Protein AF-A0A4Q5T4T1-F1 (afdb_monomer_lite)

pLDDT: mean 86.3, std 12.56, range [41.38, 97.94]

Radius of gyration: 44.28 Å; chains: 1; bounding box: 88×21×120 Å

Foldseek 3Di:
DDDPPDDPVVVVVVVVVVVVVVVVVVVVVVVVVVVVVVVVVVVVVVVVVVVVVVVVVVVVVVVVVVVVLVVVLVVCLCVPLVVLLVQLVVLQVVLVPPDDPVSNVVSPVSSVVSVVVSVVVNVVSD

Secondary structure (DSSP, 8-state):
-------HHHHHHHHHHHHHHHHHHHHHHHHHHHHHHHHHHHHHHHHHHHHHHHHHHHHHHHHHHHHHHHHHHHHHHHHHHHHHHHHHHHHHHHTTS---HHHHHHHHHHHHHHHHHHHHHHHHH-

Structure (mmCIF, N/CA/C/O backbone):
data_AF-A0A4Q5T4T1-F1
#
_entry.id   AF-A0A4Q5T4T1-F1
#
loop_
_atom_site.group_PDB
_atom_site.id
_atom_site.type_symbol
_atom_site.label_atom_id
_atom_site.label_alt_id
_atom_site.label_comp_id
_atom_site.label_asym_id
_atom_site.label_entity_id
_atom_site.label_seq_id
_atom_site.pdbx_PDB_ins_code
_atom_site.Cartn_x
_atom_site.Cartn_y
_atom_site.Cartn_z
_atom_site.occupancy
_atom_site.B_iso_or_equiv
_atom_site.auth_seq_id
_atom_site.auth_comp_id
_atom_site.auth_asym_id
_atom_site.auth_atom_id
_atom_site.pdbx_PDB_model_num
ATOM 1 N N . MET A 1 1 ? 54.629 -6.449 -63.682 1.00 41.38 1 MET A N 1
ATOM 2 C CA . MET A 1 1 ? 54.259 -5.671 -62.482 1.00 41.38 1 MET A CA 1
ATOM 3 C C . MET A 1 1 ? 53.333 -4.540 -62.933 1.00 41.38 1 MET A C 1
ATOM 5 O O . MET A 1 1 ? 53.795 -3.444 -63.202 1.00 41.38 1 MET A O 1
ATOM 9 N N . PHE A 1 2 ? 52.048 -4.844 -63.155 1.00 42.91 2 PHE A N 1
ATOM 10 C CA . PHE A 1 2 ? 51.037 -3.851 -63.542 1.00 42.91 2 PHE A CA 1
ATOM 11 C C . PHE A 1 2 ? 50.456 -3.274 -62.253 1.00 42.91 2 PHE A C 1
ATOM 13 O O . PHE A 1 2 ? 49.634 -3.907 -61.593 1.00 42.91 2 PHE A O 1
ATOM 20 N N . LEU A 1 3 ? 50.965 -2.115 -61.846 1.00 47.28 3 LEU A N 1
ATOM 21 C CA . LEU A 1 3 ? 50.384 -1.352 -60.751 1.00 47.28 3 LEU A CA 1
ATOM 22 C C . LEU A 1 3 ? 49.005 -0.877 -61.218 1.00 47.28 3 LEU A C 1
ATOM 24 O O . LEU A 1 3 ? 48.908 -0.165 -62.216 1.00 47.28 3 LEU A O 1
ATOM 28 N N . LEU A 1 4 ? 47.945 -1.314 -60.533 1.00 53.50 4 LEU A N 1
ATOM 29 C CA . LEU A 1 4 ? 46.601 -0.774 -60.715 1.00 53.50 4 LEU A CA 1
ATOM 30 C C . LEU A 1 4 ? 46.656 0.727 -60.417 1.00 53.50 4 LEU A C 1
ATOM 32 O O . LEU A 1 4 ? 46.651 1.148 -59.262 1.00 53.50 4 LEU A O 1
ATOM 36 N N . GLN A 1 5 ? 46.731 1.531 -61.471 1.00 55.78 5 GLN A N 1
ATOM 37 C CA . GLN A 1 5 ? 46.588 2.973 -61.393 1.00 55.78 5 GLN A CA 1
ATOM 38 C C . GLN A 1 5 ? 45.102 3.259 -61.160 1.00 55.78 5 GLN A C 1
ATOM 40 O O . GLN A 1 5 ? 44.305 3.326 -62.094 1.00 55.78 5 GLN A O 1
ATOM 45 N N . THR A 1 6 ? 44.700 3.326 -59.891 1.00 61.09 6 THR A N 1
ATOM 46 C CA . THR A 1 6 ? 43.329 3.664 -59.512 1.00 61.09 6 THR A CA 1
ATOM 47 C C . THR A 1 6 ? 43.075 5.133 -59.834 1.00 61.09 6 THR A C 1
ATOM 49 O O . THR A 1 6 ? 43.859 6.016 -59.484 1.00 61.09 6 THR A O 1
ATOM 52 N N . SER A 1 7 ? 41.988 5.416 -60.551 1.00 63.34 7 SER A N 1
ATOM 53 C CA . SER A 1 7 ? 41.602 6.796 -60.833 1.00 63.34 7 SER A CA 1
ATOM 54 C C . SER A 1 7 ? 41.218 7.496 -59.518 1.00 63.34 7 SER A C 1
ATOM 56 O O . SER A 1 7 ? 40.479 6.924 -58.714 1.00 63.34 7 SER A O 1
ATOM 58 N N . PRO A 1 8 ? 41.668 8.735 -59.263 1.00 67.44 8 PRO A N 1
ATOM 59 C CA . PRO A 1 8 ? 41.417 9.423 -57.991 1.00 67.44 8 PRO A CA 1
ATOM 60 C C . PRO A 1 8 ? 39.917 9.568 -57.659 1.00 67.44 8 PRO A C 1
ATOM 62 O O . PRO A 1 8 ? 39.532 9.524 -56.493 1.00 67.44 8 PRO A O 1
ATOM 65 N N . SER A 1 9 ? 39.046 9.631 -58.672 1.00 72.75 9 SER A N 1
ATOM 66 C CA . SER A 1 9 ? 37.585 9.683 -58.520 1.00 72.75 9 SER A CA 1
ATOM 67 C C . SER A 1 9 ? 36.956 8.407 -57.935 1.00 72.75 9 SER A C 1
ATOM 69 O O . SER A 1 9 ? 35.965 8.496 -57.205 1.00 72.75 9 SER A O 1
ATOM 71 N N . SER A 1 10 ? 37.518 7.218 -58.194 1.00 77.94 10 SER A N 1
ATOM 72 C CA . SER A 1 10 ? 36.990 5.962 -57.631 1.00 77.94 10 SER A CA 1
ATOM 73 C C . SER A 1 10 ? 37.282 5.830 -56.134 1.00 77.94 10 SER A C 1
ATOM 75 O O . SER A 1 10 ? 36.492 5.255 -55.391 1.00 77.94 10 SER A O 1
ATOM 77 N N . VAL A 1 11 ? 38.394 6.406 -55.666 1.00 82.44 11 VAL A N 1
ATOM 78 C CA . VAL A 1 11 ? 38.742 6.399 -54.237 1.00 82.44 11 VAL A CA 1
ATOM 79 C C . VAL A 1 11 ? 37.826 7.350 -53.460 1.00 82.44 11 VAL A C 1
ATOM 81 O O . VAL A 1 11 ? 37.288 6.973 -52.421 1.00 82.44 11 VAL A O 1
ATOM 84 N N . SER A 1 12 ? 37.571 8.553 -53.984 1.00 85.62 12 SER A N 1
ATOM 85 C CA . SER A 1 12 ? 36.665 9.521 -53.347 1.00 85.62 12 SER A CA 1
ATOM 86 C C . SER A 1 12 ? 35.222 9.015 -53.246 1.00 85.62 12 SER A C 1
ATOM 88 O O . SER A 1 12 ? 34.570 9.215 -52.224 1.00 85.62 12 SER A O 1
ATOM 90 N N . THR A 1 13 ? 34.720 8.326 -54.274 1.00 88.00 13 THR A N 1
ATOM 91 C CA . THR A 1 13 ? 33.363 7.749 -54.263 1.00 88.00 13 THR A CA 1
ATOM 92 C C . THR A 1 13 ? 33.225 6.599 -53.263 1.00 88.00 13 THR A C 1
ATOM 94 O O . THR A 1 13 ? 32.230 6.547 -52.539 1.00 88.00 13 THR A O 1
ATOM 97 N N . ALA A 1 14 ? 34.234 5.729 -53.147 1.00 89.31 14 ALA A N 1
ATOM 98 C CA . ALA A 1 14 ? 34.253 4.663 -52.144 1.00 89.31 14 ALA A CA 1
ATOM 99 C C . ALA A 1 14 ? 34.256 5.208 -50.703 1.00 89.31 14 ALA A C 1
ATOM 101 O O . ALA A 1 14 ? 33.519 4.704 -49.855 1.00 89.31 14 ALA A O 1
ATOM 102 N N . LEU A 1 15 ? 35.031 6.267 -50.431 1.00 91.00 15 LEU A N 1
ATOM 103 C CA . LEU A 1 15 ? 35.052 6.923 -49.117 1.00 91.00 15 LEU A CA 1
ATOM 104 C C . LEU A 1 15 ? 33.693 7.543 -48.764 1.00 91.00 15 LEU A C 1
ATOM 106 O O . LEU A 1 15 ? 33.200 7.328 -47.659 1.00 91.00 15 LEU A O 1
ATOM 110 N N . LEU A 1 16 ? 33.052 8.242 -49.707 1.00 91.69 16 LEU A N 1
ATOM 111 C CA . LEU A 1 16 ? 31.725 8.835 -49.496 1.00 91.69 16 LEU A CA 1
ATOM 112 C C . LEU A 1 16 ? 30.656 7.778 -49.187 1.00 91.69 16 LEU A C 1
ATOM 114 O O . LEU A 1 16 ? 29.877 7.950 -48.250 1.00 91.69 16 LEU A O 1
ATOM 118 N N . LEU A 1 17 ? 30.637 6.669 -49.934 1.00 92.94 17 LEU A N 1
ATOM 119 C CA . LEU A 1 17 ? 29.706 5.562 -49.692 1.00 92.94 17 LEU A CA 1
ATOM 120 C C . LEU A 1 17 ? 29.957 4.889 -48.336 1.00 92.94 17 LEU A C 1
ATOM 122 O O . LEU A 1 17 ? 29.001 4.583 -47.624 1.00 92.94 17 LEU A O 1
ATOM 126 N N . GLY A 1 18 ? 31.224 4.708 -47.951 1.00 94.75 18 GLY A N 1
ATOM 127 C CA . GLY A 1 18 ? 31.596 4.160 -46.647 1.00 94.75 18 GLY A CA 1
ATOM 128 C C . GLY A 1 18 ? 31.143 5.045 -45.483 1.00 94.75 18 GLY A C 1
ATOM 129 O O . GLY A 1 18 ? 30.524 4.553 -44.538 1.00 94.75 18 GLY A O 1
ATOM 130 N N . THR A 1 19 ? 31.378 6.359 -45.567 1.00 93.88 19 THR A N 1
ATOM 131 C CA . THR A 1 19 ? 30.919 7.318 -44.550 1.00 93.88 19 THR A CA 1
ATOM 132 C C . THR A 1 19 ? 29.395 7.368 -44.472 1.00 93.88 19 THR A C 1
ATOM 134 O O . THR A 1 19 ? 28.842 7.346 -43.373 1.00 93.88 19 THR A O 1
ATOM 137 N 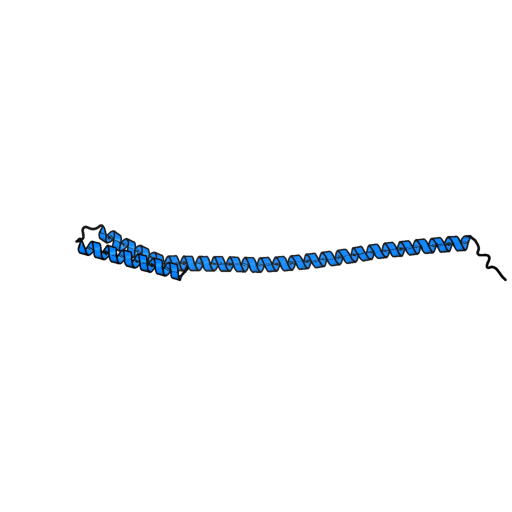N . LEU A 1 20 ? 28.697 7.370 -45.612 1.00 95.94 20 LEU A N 1
ATOM 138 C CA . LEU A 1 20 ? 27.234 7.363 -45.637 1.00 95.94 20 LEU A CA 1
ATOM 139 C C . LEU A 1 20 ? 26.665 6.073 -45.027 1.00 95.94 20 LEU A C 1
ATOM 141 O O . LEU A 1 20 ? 25.741 6.133 -44.219 1.00 95.94 20 LEU A O 1
ATOM 145 N N . GLY A 1 21 ? 27.257 4.918 -45.345 1.00 96.88 21 GLY A N 1
ATOM 146 C CA . GLY A 1 21 ? 26.892 3.638 -44.740 1.00 96.88 21 GLY A CA 1
ATOM 147 C C . GLY A 1 21 ? 27.096 3.630 -43.224 1.00 96.88 21 GLY A C 1
ATOM 148 O O . GLY A 1 21 ? 26.208 3.211 -42.484 1.00 96.88 21 GLY A O 1
ATOM 149 N N . MET A 1 22 ? 28.222 4.166 -42.744 1.00 96.12 22 MET A N 1
ATOM 150 C CA . MET A 1 22 ? 28.494 4.286 -41.309 1.00 96.12 22 MET A CA 1
ATOM 151 C C . MET A 1 22 ? 27.465 5.184 -40.606 1.00 96.12 22 MET A C 1
ATOM 153 O O . MET A 1 22 ? 26.965 4.815 -39.544 1.00 96.12 22 MET A O 1
ATOM 157 N N . LEU A 1 23 ? 27.086 6.315 -41.210 1.00 96.75 23 LEU A N 1
ATOM 158 C CA . LEU A 1 23 ? 26.051 7.202 -40.665 1.00 96.75 23 LEU A CA 1
ATOM 159 C C . LEU A 1 23 ? 24.684 6.515 -40.578 1.00 96.75 23 LEU A C 1
ATOM 161 O O . LEU A 1 23 ? 24.003 6.642 -39.562 1.00 96.75 23 LEU A O 1
ATOM 165 N N . VAL A 1 24 ? 24.298 5.752 -41.605 1.00 97.44 24 VAL A N 1
ATOM 166 C CA . VAL A 1 24 ? 23.042 4.987 -41.601 1.00 97.44 24 VAL A CA 1
ATOM 167 C C . VAL A 1 24 ? 23.044 3.930 -40.497 1.00 97.44 24 VAL A C 1
ATOM 169 O O . VAL A 1 24 ? 22.048 3.794 -39.789 1.00 97.44 24 VAL A O 1
ATOM 172 N N . LEU A 1 25 ? 24.158 3.219 -40.296 1.00 97.25 25 LEU A N 1
ATOM 173 C CA . LEU A 1 25 ? 24.269 2.236 -39.215 1.00 97.25 25 LEU A CA 1
ATOM 174 C C . LEU A 1 25 ? 24.162 2.887 -37.834 1.00 97.25 25 LEU A C 1
ATOM 176 O O . LEU A 1 25 ? 23.433 2.382 -36.981 1.00 97.25 25 LEU A O 1
ATOM 180 N N . VAL A 1 26 ? 24.830 4.024 -37.621 1.00 97.69 26 VAL A N 1
ATOM 181 C CA . VAL A 1 26 ? 24.742 4.772 -36.357 1.00 97.69 26 VAL A CA 1
ATOM 182 C C . VAL A 1 26 ? 23.313 5.262 -36.116 1.00 97.69 26 VAL A C 1
ATOM 184 O O . VAL A 1 26 ?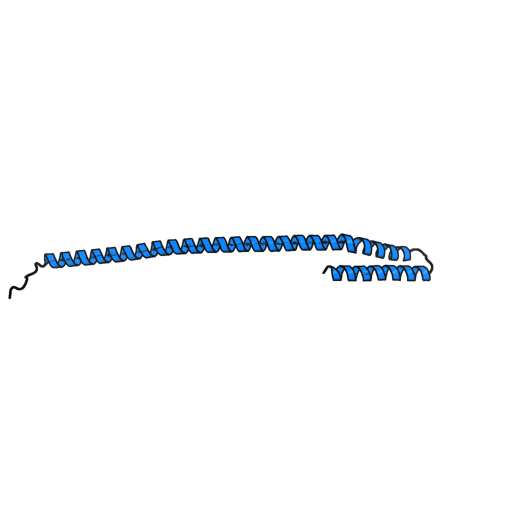 22.774 5.063 -35.028 1.00 97.69 26 VAL A O 1
ATOM 187 N N . ALA A 1 27 ? 22.662 5.837 -37.129 1.00 97.38 27 ALA A N 1
ATOM 188 C CA . ALA A 1 27 ? 21.273 6.276 -37.027 1.00 97.38 27 ALA A CA 1
ATOM 189 C C . ALA A 1 27 ? 20.319 5.104 -36.732 1.00 97.38 27 ALA A C 1
ATOM 191 O O . ALA A 1 27 ? 19.441 5.221 -35.876 1.00 97.38 27 ALA A O 1
ATOM 192 N N . GLY A 1 28 ? 20.524 3.958 -37.388 1.00 97.81 28 GLY A N 1
ATOM 193 C CA . GLY A 1 28 ? 19.761 2.735 -37.148 1.00 97.81 28 GLY A CA 1
ATOM 194 C C . GLY A 1 28 ? 19.933 2.204 -35.725 1.00 97.81 28 GLY A C 1
ATOM 195 O O . GLY A 1 28 ? 18.945 1.857 -35.078 1.00 97.81 28 GLY A O 1
ATOM 196 N N . LEU A 1 29 ? 21.163 2.208 -35.204 1.00 97.62 29 LEU A N 1
ATOM 197 C CA . LEU A 1 29 ? 21.456 1.805 -33.829 1.00 97.62 29 LEU A CA 1
ATOM 198 C C . LEU A 1 29 ? 20.763 2.728 -32.817 1.00 97.62 29 LEU A C 1
ATOM 200 O O . LEU A 1 29 ? 20.110 2.247 -31.893 1.00 97.62 29 LEU A O 1
ATOM 204 N N . ILE A 1 30 ? 20.852 4.048 -33.011 1.00 97.81 30 ILE A N 1
ATOM 205 C CA . ILE A 1 30 ? 20.188 5.034 -32.145 1.00 97.81 30 ILE A CA 1
ATOM 206 C C . ILE A 1 30 ? 18.672 4.812 -32.154 1.00 97.81 30 ILE A C 1
ATOM 208 O O . ILE A 1 30 ? 18.053 4.738 -31.091 1.00 97.81 30 ILE A O 1
ATOM 212 N N . LEU A 1 31 ? 18.071 4.651 -33.337 1.00 97.88 31 LEU A N 1
ATOM 213 C CA . LEU A 1 31 ? 16.638 4.399 -33.468 1.00 97.88 31 LEU A CA 1
ATOM 214 C C . LEU A 1 31 ? 16.227 3.107 -32.753 1.00 97.88 31 LEU A C 1
ATOM 216 O O . LEU A 1 31 ? 15.251 3.102 -32.001 1.00 97.88 31 LEU A O 1
ATOM 220 N N . PHE A 1 32 ? 16.987 2.027 -32.943 1.00 97.94 32 PHE A N 1
ATOM 221 C CA . PHE A 1 32 ? 16.744 0.750 -32.280 1.00 97.94 32 PHE A CA 1
ATOM 222 C C . PHE A 1 32 ? 16.778 0.888 -30.753 1.00 97.94 32 PHE A C 1
ATOM 224 O O . PHE A 1 32 ? 15.854 0.433 -30.074 1.00 97.94 32 PHE A O 1
ATOM 231 N N . ILE A 1 33 ? 17.792 1.573 -30.212 1.00 97.62 33 ILE A N 1
ATOM 232 C CA . ILE A 1 33 ? 17.917 1.818 -28.771 1.00 97.62 33 ILE A CA 1
ATOM 233 C C . ILE A 1 33 ? 16.709 2.605 -28.251 1.00 97.62 33 ILE A C 1
ATOM 235 O O . ILE A 1 33 ? 16.127 2.219 -27.237 1.00 97.62 33 ILE A O 1
ATOM 239 N N . ILE A 1 34 ? 16.289 3.667 -28.945 1.00 97.50 34 ILE A N 1
ATOM 240 C CA . ILE A 1 34 ? 15.132 4.478 -28.538 1.00 97.50 34 ILE A CA 1
ATOM 241 C C . ILE A 1 34 ? 13.857 3.628 -28.511 1.00 97.50 34 ILE A C 1
ATOM 243 O O . ILE A 1 34 ? 13.108 3.665 -27.533 1.00 97.50 34 ILE A O 1
ATOM 247 N N . LEU A 1 35 ? 13.598 2.841 -29.557 1.00 97.25 35 LEU A N 1
ATOM 248 C CA . LEU A 1 35 ? 12.418 1.975 -29.619 1.00 97.25 35 LEU A CA 1
ATOM 249 C C . LEU A 1 35 ? 12.424 0.932 -28.496 1.00 97.25 35 LEU A C 1
ATOM 251 O O . LEU A 1 35 ? 11.401 0.732 -27.834 1.00 97.25 35 LEU A O 1
ATOM 255 N N . HIS A 1 36 ? 13.579 0.313 -28.244 1.00 97.69 36 HIS A N 1
ATOM 256 C CA . HIS A 1 36 ? 13.744 -0.658 -27.170 1.00 97.69 36 HIS A CA 1
ATOM 257 C C . HIS A 1 36 ? 13.503 -0.026 -25.794 1.00 97.69 36 HIS A C 1
ATOM 259 O O . HIS A 1 36 ? 12.693 -0.534 -25.020 1.00 97.69 36 HIS A O 1
ATOM 265 N N . GLN A 1 37 ? 14.128 1.121 -25.506 1.00 97.00 37 GLN A N 1
ATOM 266 C CA . GLN A 1 37 ? 13.930 1.832 -24.241 1.00 97.00 37 GLN A CA 1
ATOM 267 C C . GLN A 1 37 ? 12.462 2.202 -24.022 1.00 97.00 37 GLN A C 1
ATOM 269 O O . GLN A 1 37 ? 11.917 1.942 -22.951 1.00 97.00 37 GLN A O 1
ATOM 274 N N . ARG A 1 38 ? 11.776 2.732 -25.044 1.00 97.19 38 ARG A N 1
ATOM 275 C CA . ARG A 1 38 ? 10.345 3.064 -24.935 1.00 97.19 38 ARG A CA 1
ATOM 276 C C . ARG A 1 38 ? 9.492 1.837 -24.625 1.00 97.19 38 ARG A C 1
ATOM 278 O O . ARG A 1 38 ? 8.546 1.946 -23.846 1.00 97.19 38 ARG A O 1
ATOM 285 N N . LYS A 1 39 ? 9.811 0.680 -25.214 1.00 97.00 39 LYS A N 1
ATOM 286 C CA . LYS A 1 39 ? 9.107 -0.578 -24.936 1.00 97.00 39 LYS A CA 1
ATOM 287 C C . LYS A 1 39 ? 9.325 -1.032 -23.492 1.00 97.00 39 LYS A C 1
ATOM 289 O O . LYS A 1 39 ? 8.353 -1.367 -22.820 1.00 97.00 39 LYS A O 1
ATOM 294 N N . VAL A 1 40 ? 10.568 -0.995 -23.011 1.00 97.38 40 VAL A N 1
ATOM 295 C CA . VAL A 1 40 ? 10.918 -1.390 -21.637 1.00 97.38 40 VAL A CA 1
ATOM 296 C C . VAL A 1 40 ? 10.246 -0.481 -20.610 1.00 97.38 40 VAL A C 1
ATOM 298 O O . VAL A 1 40 ? 9.621 -0.988 -19.686 1.00 97.38 40 VAL A O 1
ATOM 301 N N . ILE A 1 41 ? 10.295 0.841 -20.804 1.00 97.56 41 ILE A N 1
ATOM 302 C CA . ILE A 1 41 ? 9.674 1.804 -19.882 1.00 97.56 41 ILE A CA 1
ATOM 303 C C . ILE A 1 41 ? 8.168 1.550 -19.778 1.00 97.56 41 ILE A C 1
ATOM 305 O O . ILE A 1 41 ? 7.645 1.428 -18.678 1.00 97.56 41 ILE A O 1
ATOM 309 N N . ARG A 1 42 ? 7.465 1.390 -20.909 1.00 97.06 42 ARG A N 1
ATOM 310 C CA . ARG A 1 42 ? 6.019 1.095 -20.900 1.00 97.06 42 ARG A CA 1
ATOM 311 C C . ARG A 1 42 ? 5.693 -0.196 -20.156 1.00 97.06 42 ARG A C 1
ATOM 313 O O . ARG A 1 42 ? 4.717 -0.240 -19.410 1.00 97.06 42 ARG A O 1
ATOM 320 N N . TYR A 1 43 ? 6.500 -1.232 -20.362 1.00 97.06 43 TYR A N 1
ATOM 321 C CA . TYR A 1 43 ? 6.328 -2.507 -19.677 1.00 97.06 43 TYR A CA 1
ATOM 322 C C . TYR A 1 43 ? 6.515 -2.359 -18.161 1.00 97.06 43 TYR A C 1
ATOM 324 O O . TYR A 1 43 ? 5.656 -2.787 -17.396 1.00 97.06 43 TYR A O 1
ATOM 332 N N . GLN A 1 44 ? 7.576 -1.671 -17.728 1.00 97.00 44 GLN A N 1
ATOM 333 C CA . GLN A 1 44 ? 7.838 -1.408 -16.311 1.00 97.00 44 GLN A CA 1
ATOM 334 C C . GLN A 1 44 ? 6.735 -0.568 -15.661 1.00 97.00 44 GLN A C 1
ATOM 336 O O . GLN A 1 44 ? 6.275 -0.915 -14.579 1.00 97.00 44 GLN A O 1
ATOM 341 N N . THR A 1 45 ? 6.259 0.489 -16.326 1.00 97.44 45 THR A N 1
ATOM 342 C CA . THR A 1 45 ? 5.153 1.311 -15.812 1.00 97.44 45 THR A CA 1
ATOM 343 C C . THR A 1 45 ? 3.872 0.495 -15.655 1.00 97.44 45 THR A C 1
ATOM 345 O O . THR A 1 45 ? 3.180 0.635 -14.652 1.00 97.44 45 THR A O 1
ATOM 348 N N . THR A 1 46 ? 3.573 -0.387 -16.615 1.00 97.12 46 THR A N 1
ATOM 349 C CA . THR A 1 46 ? 2.382 -1.249 -16.550 1.00 97.12 46 THR A CA 1
ATOM 350 C C . THR A 1 46 ? 2.479 -2.217 -15.371 1.00 97.12 46 THR A C 1
ATOM 352 O O . THR A 1 46 ? 1.544 -2.306 -14.578 1.00 97.12 46 THR A O 1
ATOM 355 N N . LEU A 1 47 ? 3.629 -2.877 -15.193 1.00 97.38 47 LEU A N 1
ATOM 356 C CA . LEU A 1 47 ? 3.857 -3.761 -14.048 1.00 97.38 47 LEU A CA 1
ATOM 357 C C . LEU A 1 47 ? 3.721 -3.022 -12.715 1.00 97.38 47 LEU A C 1
ATOM 359 O O . LEU A 1 47 ? 2.973 -3.468 -11.851 1.00 97.38 47 LEU A O 1
ATOM 363 N N . GLN A 1 48 ? 4.361 -1.859 -12.577 1.00 97.56 48 GLN A N 1
ATOM 364 C CA . GLN A 1 48 ? 4.255 -1.050 -11.362 1.00 97.56 48 GLN A CA 1
ATOM 365 C C . GLN A 1 48 ? 2.809 -0.641 -11.067 1.00 97.56 48 GLN A C 1
ATOM 367 O O . GLN A 1 48 ? 2.388 -0.690 -9.915 1.00 97.56 48 GLN A O 1
ATOM 372 N N . SER A 1 49 ? 2.026 -0.268 -12.087 1.00 97.50 49 SER A N 1
ATOM 373 C CA . SER A 1 49 ? 0.614 0.070 -11.876 1.00 97.50 49 SER A CA 1
ATOM 374 C C . SER A 1 49 ? -0.213 -1.125 -11.401 1.00 97.50 49 SER A C 1
ATOM 376 O O . SER A 1 49 ? -1.038 -0.963 -10.505 1.00 97.50 49 SER A O 1
ATOM 378 N N . MET A 1 50 ? 0.049 -2.324 -11.933 1.00 97.25 50 MET A N 1
ATOM 379 C CA . MET A 1 50 ? -0.639 -3.548 -11.517 1.00 97.25 50 MET A CA 1
ATOM 380 C C . MET A 1 50 ? -0.287 -3.929 -10.074 1.00 97.25 50 MET A C 1
ATOM 382 O O . MET A 1 50 ? -1.175 -4.253 -9.288 1.00 97.25 50 MET A O 1
ATOM 386 N N . GLU A 1 51 ? 0.990 -3.837 -9.696 1.00 97.62 51 GLU A N 1
ATOM 387 C CA . GLU A 1 51 ? 1.437 -4.086 -8.320 1.00 97.62 51 GLU A CA 1
ATOM 388 C C . GLU A 1 51 ? 0.815 -3.088 -7.335 1.00 97.62 51 GLU A C 1
ATOM 390 O O . GLU A 1 51 ? 0.329 -3.478 -6.273 1.00 97.62 51 GLU A O 1
ATOM 395 N N . GLN A 1 52 ? 0.775 -1.802 -7.695 1.00 97.81 52 GLN A N 1
ATOM 396 C CA . GLN A 1 52 ? 0.145 -0.767 -6.873 1.00 97.81 52 GLN A CA 1
ATOM 397 C C . GLN A 1 52 ? -1.358 -0.994 -6.709 1.00 97.81 52 GLN A C 1
ATOM 399 O O . GLN A 1 52 ? -1.897 -0.788 -5.621 1.00 97.81 52 GLN A O 1
ATOM 404 N N . GLU A 1 53 ? -2.051 -1.405 -7.769 1.00 97.69 53 GLU A N 1
ATOM 405 C CA . GLU A 1 53 ? -3.474 -1.726 -7.706 1.00 97.69 53 GLU A CA 1
ATOM 406 C C . GLU A 1 53 ? -3.728 -2.926 -6.790 1.00 97.69 53 GLU A C 1
ATOM 408 O O . GLU A 1 53 ? -4.575 -2.852 -5.898 1.00 97.69 53 GLU A O 1
ATOM 413 N N . GLN A 1 54 ? -2.930 -3.986 -6.916 1.00 97.44 54 GLN A N 1
ATOM 414 C CA . GLN A 1 54 ? -3.022 -5.150 -6.040 1.00 97.44 54 GLN A CA 1
ATOM 415 C C . GLN A 1 54 ? -2.772 -4.782 -4.570 1.00 97.44 54 GLN A C 1
ATOM 417 O O . GLN A 1 54 ? -3.538 -5.186 -3.693 1.00 97.44 54 GLN A O 1
ATOM 422 N N . GLN A 1 55 ? -1.744 -3.977 -4.287 1.00 97.44 55 GLN A N 1
ATOM 423 C CA . GLN A 1 55 ? -1.469 -3.496 -2.930 1.00 97.44 55 GLN A CA 1
ATOM 424 C C . GLN A 1 55 ? -2.632 -2.673 -2.369 1.00 97.44 55 GLN A C 1
ATOM 426 O O . GLN A 1 55 ? -2.998 -2.851 -1.209 1.00 97.44 55 GLN A O 1
ATOM 431 N N . LYS A 1 56 ? -3.258 -1.814 -3.183 1.00 97.81 56 LYS A N 1
ATOM 432 C CA . LYS A 1 56 ? -4.446 -1.053 -2.770 1.00 97.81 56 LYS A CA 1
ATOM 433 C C . LYS A 1 56 ? -5.626 -1.961 -2.450 1.00 97.81 56 LYS A C 1
ATOM 435 O O . LYS A 1 56 ? -6.300 -1.726 -1.453 1.00 97.81 56 LYS A O 1
ATOM 440 N N . VAL A 1 57 ? -5.878 -2.986 -3.263 1.00 97.69 57 VAL A N 1
ATOM 441 C CA . VAL A 1 57 ? -6.955 -3.955 -3.005 1.00 97.69 57 VAL A CA 1
ATOM 442 C C . VAL A 1 57 ? -6.727 -4.664 -1.672 1.00 97.69 57 VAL A C 1
ATOM 444 O O . VAL A 1 57 ? -7.640 -4.716 -0.851 1.00 97.69 57 VAL A O 1
ATOM 447 N N . LEU A 1 58 ? -5.506 -5.145 -1.420 1.00 97.44 58 LEU A N 1
ATOM 448 C CA . LEU A 1 58 ? -5.156 -5.804 -0.160 1.00 97.44 58 LEU A CA 1
ATOM 449 C C . LEU A 1 58 ? -5.282 -4.862 1.041 1.00 97.44 58 LEU A C 1
ATOM 451 O O . LEU A 1 58 ? -5.838 -5.248 2.067 1.00 97.44 58 LEU A O 1
ATOM 455 N N . LEU A 1 59 ? -4.807 -3.621 0.909 1.00 97.69 59 LEU A N 1
ATOM 456 C CA . LEU A 1 59 ? -4.912 -2.620 1.967 1.00 97.69 59 LEU A CA 1
ATOM 457 C C . LEU A 1 59 ? -6.375 -2.302 2.283 1.00 97.69 59 LEU A C 1
ATOM 459 O O . LEU A 1 59 ? -6.764 -2.336 3.444 1.00 97.69 59 LEU A O 1
ATOM 463 N N . ASN A 1 60 ? -7.193 -2.051 1.261 1.00 97.69 60 ASN A N 1
ATOM 464 C CA . ASN A 1 60 ? -8.616 -1.761 1.434 1.00 97.69 60 ASN A CA 1
ATOM 465 C C . ASN A 1 60 ? -9.366 -2.945 2.049 1.00 97.69 60 ASN A C 1
ATOM 467 O O . ASN A 1 60 ? -10.205 -2.743 2.920 1.00 97.69 60 ASN A O 1
ATOM 471 N N . ALA A 1 61 ? -9.052 -4.176 1.635 1.00 96.50 61 ALA A N 1
ATOM 472 C CA . ALA A 1 61 ? -9.622 -5.374 2.241 1.00 96.50 61 ALA A CA 1
ATOM 473 C C . ALA A 1 61 ? -9.238 -5.488 3.724 1.00 96.50 61 ALA A C 1
ATOM 475 O O . ALA A 1 61 ? -10.103 -5.732 4.557 1.00 96.50 61 ALA A O 1
ATOM 476 N N . SER A 1 62 ? -7.968 -5.249 4.064 1.00 96.75 62 SER A N 1
ATOM 477 C CA . SER A 1 62 ? -7.486 -5.263 5.450 1.00 96.75 62 SER A CA 1
ATOM 478 C C . SER A 1 62 ? -8.168 -4.195 6.310 1.00 96.75 62 SER A C 1
ATOM 480 O O . SER A 1 62 ? -8.681 -4.508 7.380 1.00 96.75 62 SER A O 1
ATOM 482 N N . VAL A 1 63 ? -8.243 -2.951 5.822 1.00 97.31 63 VAL A N 1
ATOM 483 C CA . VAL A 1 63 ? -8.922 -1.848 6.522 1.00 97.31 63 VAL A CA 1
ATOM 484 C C . VAL A 1 63 ? -10.395 -2.172 6.732 1.00 97.31 63 VAL A C 1
ATOM 486 O O . VAL A 1 63 ? -10.890 -2.047 7.846 1.00 97.31 63 VAL A O 1
ATOM 489 N N . LYS A 1 64 ? -11.081 -2.659 5.695 1.00 97.12 64 LYS A N 1
ATOM 490 C CA . LYS A 1 64 ? -12.492 -3.033 5.795 1.00 97.12 64 LYS A CA 1
ATOM 491 C C . LYS A 1 64 ? -12.717 -4.136 6.832 1.00 97.12 64 LYS A C 1
ATOM 493 O O . LYS A 1 64 ? -13.638 -4.027 7.631 1.00 97.12 64 LYS A O 1
ATOM 498 N N . LEU A 1 65 ? -11.869 -5.165 6.849 1.00 95.75 65 LEU A N 1
ATOM 499 C CA . LEU A 1 65 ? -11.938 -6.228 7.855 1.00 95.75 65 LEU A CA 1
ATOM 500 C C . LEU A 1 65 ? -11.696 -5.689 9.269 1.00 95.75 65 LEU A C 1
ATOM 502 O O . LEU A 1 65 ? -12.404 -6.071 10.193 1.00 95.75 65 LEU A O 1
ATOM 506 N N . GLN A 1 66 ? -10.734 -4.780 9.445 1.00 95.31 66 GLN A N 1
ATOM 507 C CA . GLN A 1 66 ? -10.488 -4.144 10.741 1.00 95.31 66 GLN A CA 1
ATOM 508 C C . GLN A 1 66 ? -11.669 -3.285 11.202 1.00 95.31 66 GLN A C 1
ATOM 510 O O . GLN A 1 66 ? -11.999 -3.289 12.385 1.00 95.31 66 GLN A O 1
ATOM 515 N N . GLU A 1 67 ? -12.309 -2.546 10.297 1.00 95.88 67 GLU A N 1
ATOM 516 C CA . GLU A 1 67 ? -13.494 -1.745 10.610 1.00 95.88 67 GLU A CA 1
ATOM 517 C C . GLU A 1 67 ? -14.703 -2.620 10.953 1.00 95.88 67 GLU A C 1
ATOM 519 O O . GLU A 1 67 ? -15.397 -2.335 11.929 1.00 95.88 67 GLU A O 1
ATOM 524 N N . GLU A 1 68 ? -14.927 -3.701 10.201 1.00 94.94 68 GLU A N 1
ATOM 525 C CA . GLU A 1 68 ? -15.965 -4.690 10.504 1.00 94.94 68 GLU A CA 1
ATOM 526 C C . GLU A 1 68 ? -15.730 -5.335 11.874 1.00 94.94 68 GLU A C 1
ATOM 528 O O . GLU A 1 68 ? -16.658 -5.400 12.680 1.00 94.94 68 GLU A O 1
ATOM 533 N N . GLU A 1 69 ? -14.496 -5.739 12.181 1.00 92.62 69 GLU A N 1
ATOM 534 C CA . GLU A 1 69 ? -14.166 -6.350 13.469 1.00 92.62 69 GLU A CA 1
ATOM 535 C C . GLU A 1 69 ? -14.288 -5.350 14.619 1.00 92.62 69 GLU A C 1
ATOM 537 O O . GLU A 1 69 ? -14.870 -5.649 15.657 1.00 92.62 69 GLU A O 1
ATOM 542 N N . ARG A 1 70 ? -13.841 -4.107 14.421 1.00 92.56 70 ARG A N 1
ATOM 543 C CA . ARG A 1 70 ? -14.039 -3.038 15.403 1.00 92.56 70 ARG A CA 1
ATOM 544 C C . ARG A 1 70 ? -15.523 -2.768 15.651 1.00 92.56 70 ARG A C 1
ATOM 546 O O . ARG A 1 70 ? -15.908 -2.532 16.794 1.00 92.56 70 ARG A O 1
ATOM 553 N N . SER A 1 71 ? -16.346 -2.778 14.603 1.00 91.88 71 SER A N 1
ATOM 554 C CA . SER A 1 71 ? -17.795 -2.610 14.730 1.00 91.88 71 SER A CA 1
ATOM 555 C C . SER A 1 71 ? -18.436 -3.788 15.459 1.00 91.88 71 SER A C 1
ATOM 557 O O . SER A 1 71 ? -19.333 -3.565 16.267 1.00 91.88 71 SER A O 1
ATOM 559 N N . ARG A 1 72 ? -17.977 -5.017 15.196 1.00 90.31 72 ARG A N 1
ATOM 560 C CA . ARG A 1 72 ? -18.411 -6.228 15.902 1.00 90.31 72 ARG A CA 1
ATOM 561 C C . ARG A 1 72 ? -18.072 -6.142 17.388 1.00 90.31 72 ARG A C 1
ATOM 563 O O . ARG A 1 72 ? -18.976 -6.219 18.202 1.00 90.31 72 ARG A O 1
ATOM 570 N N . ILE A 1 73 ? -16.814 -5.860 17.729 1.00 88.75 73 ILE A N 1
ATOM 571 C CA . ILE A 1 73 ? -16.363 -5.697 19.120 1.00 88.75 73 ILE A CA 1
ATOM 572 C C . ILE A 1 73 ? -17.163 -4.600 19.834 1.00 88.75 73 ILE A C 1
ATOM 574 O O . ILE A 1 73 ? -17.525 -4.756 20.994 1.00 88.75 73 ILE A O 1
ATOM 578 N N . ALA A 1 74 ? -17.450 -3.479 19.163 1.00 87.00 74 ALA A N 1
ATOM 579 C CA . ALA A 1 74 ? -18.249 -2.406 19.751 1.00 87.00 74 ALA A CA 1
ATOM 580 C C . ALA A 1 74 ? -19.704 -2.828 20.015 1.00 87.00 74 ALA A C 1
ATOM 582 O O . ALA A 1 74 ? -20.273 -2.404 21.021 1.00 87.00 74 ALA A O 1
ATOM 583 N N . ALA A 1 75 ? -20.292 -3.638 19.131 1.00 86.69 75 ALA A N 1
ATOM 584 C CA . ALA A 1 75 ? -21.627 -4.197 19.318 1.00 86.69 75 ALA A CA 1
ATOM 585 C C . ALA A 1 75 ? -21.643 -5.207 20.472 1.00 86.69 75 ALA A C 1
ATOM 587 O O . ALA A 1 75 ? -22.415 -5.022 21.406 1.00 86.69 75 ALA A O 1
ATOM 588 N N . ASP A 1 76 ? -20.721 -6.173 20.475 1.00 85.44 76 ASP A N 1
ATOM 589 C CA . ASP A 1 76 ? -20.588 -7.173 21.542 1.00 85.44 76 ASP A CA 1
ATOM 590 C C . ASP A 1 76 ? -20.367 -6.485 22.900 1.00 85.44 76 ASP A C 1
ATOM 592 O O . ASP A 1 76 ? -21.030 -6.784 23.888 1.00 85.44 76 ASP A O 1
ATOM 596 N N . LEU A 1 77 ? -19.508 -5.460 22.948 1.00 84.00 77 LEU A N 1
ATOM 597 C CA . LEU A 1 77 ? -19.295 -4.668 24.156 1.00 84.00 77 LEU A CA 1
ATOM 598 C C . LEU A 1 77 ? -20.560 -3.915 24.599 1.00 84.00 77 LEU A C 1
ATOM 600 O O . LEU A 1 77 ? -20.841 -3.842 25.795 1.00 84.00 77 LEU A O 1
ATOM 604 N N . HIS A 1 78 ? -21.306 -3.315 23.671 1.00 83.44 78 HIS A N 1
ATOM 605 C CA . HIS A 1 78 ? -22.534 -2.593 24.002 1.00 83.44 78 HIS A CA 1
ATOM 606 C C . HIS A 1 78 ? -23.618 -3.531 24.544 1.00 83.44 78 HIS A C 1
ATOM 608 O O . HIS A 1 78 ? -24.239 -3.212 25.561 1.00 83.44 78 HIS A O 1
ATOM 614 N N . ASP A 1 79 ? -23.800 -4.676 23.895 1.00 84.12 79 ASP A N 1
ATOM 615 C CA . ASP A 1 79 ? -24.847 -5.642 24.208 1.00 84.12 79 ASP A CA 1
ATOM 616 C C . ASP A 1 79 ? -24.519 -6.453 25.469 1.00 84.12 79 ASP A C 1
ATOM 618 O O . ASP A 1 79 ? -25.412 -6.691 26.282 1.00 84.12 79 ASP A O 1
ATOM 622 N N . ASP A 1 80 ? -23.247 -6.793 25.700 1.00 82.25 80 ASP A N 1
ATOM 623 C CA . ASP A 1 80 ? -22.845 -7.604 26.851 1.00 82.25 80 ASP A CA 1
ATOM 624 C C . ASP A 1 80 ? -22.488 -6.757 28.087 1.00 82.25 80 ASP A C 1
ATOM 626 O O . ASP A 1 80 ? -22.894 -7.082 29.206 1.00 82.25 80 ASP A O 1
ATOM 630 N N . ALA A 1 81 ? -21.762 -5.640 27.932 1.00 81.88 81 ALA A N 1
ATOM 631 C CA . ALA A 1 81 ? -21.368 -4.801 29.073 1.00 81.88 81 ALA A CA 1
ATOM 632 C C . ALA A 1 81 ? -22.419 -3.738 29.434 1.00 81.88 81 ALA A C 1
ATOM 634 O O . ALA A 1 81 ? -22.547 -3.368 30.604 1.00 81.88 81 ALA A O 1
ATOM 635 N N . GLY A 1 82 ? -23.200 -3.245 28.467 1.00 82.75 82 GLY A N 1
ATOM 636 C CA . GLY A 1 82 ? -24.219 -2.213 28.697 1.00 82.75 82 GLY A CA 1
ATOM 637 C C . GLY A 1 82 ? -25.275 -2.606 29.745 1.00 82.75 82 GLY A C 1
ATOM 638 O O . GLY A 1 82 ? -25.470 -1.860 30.714 1.00 82.75 82 GLY A O 1
ATOM 639 N N . PRO A 1 83 ? -25.933 -3.775 29.619 1.00 86.06 83 PRO A N 1
ATOM 640 C CA . PRO A 1 83 ? -26.932 -4.244 30.582 1.00 86.06 83 PRO A CA 1
ATOM 641 C C . PRO A 1 83 ? -26.360 -4.536 31.975 1.00 86.06 83 PRO A C 1
ATOM 643 O O . PRO A 1 83 ? -27.003 -4.223 32.983 1.00 86.06 83 PRO A O 1
ATOM 646 N N . LEU A 1 84 ? -25.143 -5.086 32.058 1.00 84.25 84 LEU A N 1
ATOM 647 C CA . LEU A 1 84 ? -24.479 -5.373 33.335 1.00 84.25 84 LEU A CA 1
ATOM 648 C C . LEU A 1 84 ? -24.168 -4.079 34.100 1.00 84.25 84 LEU A C 1
ATOM 650 O O . LEU A 1 84 ? -24.502 -3.954 35.279 1.00 84.25 84 LEU A O 1
ATOM 654 N N . LEU A 1 85 ? -23.643 -3.059 33.416 1.00 85.00 85 LEU A N 1
ATOM 655 C CA . LEU A 1 85 ? -23.388 -1.743 34.012 1.00 85.00 85 LEU A CA 1
ATOM 656 C C . LEU A 1 85 ? -24.681 -1.036 34.443 1.00 85.00 85 LEU A C 1
ATOM 658 O O . LEU A 1 85 ? -24.722 -0.410 35.506 1.00 85.00 85 LEU A O 1
ATOM 662 N N . ALA A 1 86 ? -25.757 -1.154 33.658 1.00 85.81 86 ALA A N 1
ATOM 663 C CA . ALA A 1 86 ? -27.068 -0.625 34.034 1.00 85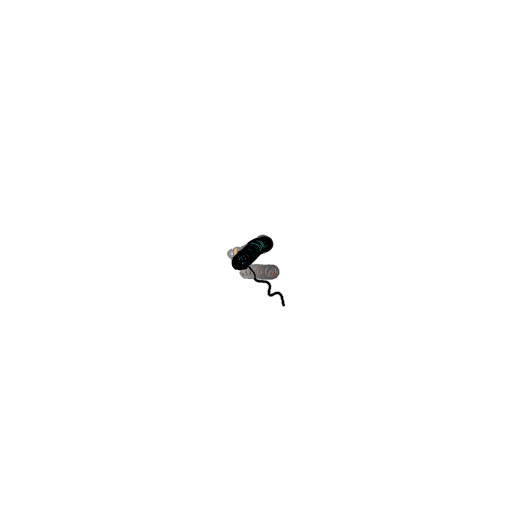.81 86 ALA A CA 1
ATOM 664 C C . ALA A 1 86 ? -27.620 -1.306 35.300 1.00 85.81 86 ALA A C 1
ATOM 666 O O . ALA A 1 86 ? -28.177 -0.630 36.169 1.00 85.81 86 ALA A O 1
ATOM 667 N N . THR A 1 87 ? -27.408 -2.617 35.428 1.00 84.25 87 THR A N 1
ATOM 668 C CA . THR A 1 87 ? -27.804 -3.414 36.597 1.00 84.25 87 THR A CA 1
ATOM 669 C C . THR A 1 87 ? -26.988 -3.029 37.832 1.00 84.25 87 THR A C 1
ATOM 671 O O . THR A 1 87 ? -27.563 -2.751 38.883 1.00 84.25 87 THR A O 1
ATOM 674 N N . ALA A 1 88 ? -25.663 -2.895 37.705 1.00 84.19 88 ALA A N 1
ATOM 675 C CA . ALA A 1 88 ? -24.808 -2.397 38.784 1.00 84.19 88 ALA A CA 1
ATOM 676 C C . ALA A 1 88 ? -25.243 -0.996 39.252 1.00 84.19 88 ALA A C 1
ATOM 678 O O . ALA A 1 88 ? -25.334 -0.739 40.453 1.00 84.19 88 ALA A O 1
ATOM 679 N N . ARG A 1 89 ? -25.595 -0.100 38.316 1.00 83.50 89 ARG A N 1
ATOM 680 C CA . ARG A 1 89 ? -26.139 1.229 38.641 1.00 83.50 89 ARG A CA 1
ATOM 681 C C . ARG A 1 89 ? -27.457 1.141 39.414 1.00 83.50 89 ARG A C 1
ATOM 683 O O . ARG A 1 89 ? -27.670 1.942 40.319 1.00 83.50 89 ARG A O 1
ATOM 690 N N . LEU A 1 90 ? -28.331 0.196 39.070 1.00 83.62 90 LEU A N 1
ATOM 691 C CA . LEU A 1 90 ? -29.598 -0.037 39.769 1.00 83.62 90 LEU A CA 1
ATOM 692 C C . LEU A 1 90 ? -29.368 -0.443 41.231 1.00 83.62 90 LEU A C 1
ATOM 694 O O . LEU A 1 90 ? -29.902 0.215 42.120 1.00 83.62 90 LEU A O 1
ATOM 698 N N . TYR A 1 91 ? -28.497 -1.428 41.481 1.00 80.62 91 TYR A N 1
ATOM 699 C CA . TYR A 1 91 ? -28.139 -1.873 42.837 1.00 80.62 91 TYR A CA 1
ATOM 700 C C . TYR A 1 91 ? -27.512 -0.762 43.695 1.00 80.62 91 TYR A C 1
ATOM 702 O O . TYR A 1 91 ? -27.758 -0.678 44.901 1.00 80.62 91 TYR A O 1
ATOM 710 N N . LEU A 1 92 ? -26.724 0.127 43.081 1.00 81.56 92 LEU A N 1
ATOM 711 C CA . LEU A 1 92 ? -26.173 1.301 43.766 1.00 81.56 92 LEU A CA 1
ATOM 712 C C . LEU A 1 92 ? -27.232 2.381 44.032 1.00 81.56 92 LEU A C 1
ATOM 714 O O . LEU A 1 92 ? -27.167 3.050 45.060 1.00 81.56 92 LEU A O 1
ATOM 718 N N . ASN A 1 93 ? -28.217 2.547 43.146 1.00 78.56 93 ASN A N 1
ATOM 719 C CA . ASN A 1 93 ? -29.319 3.487 43.357 1.00 78.56 93 ASN A CA 1
ATOM 720 C C . ASN A 1 93 ? -30.309 3.004 44.426 1.00 78.56 93 ASN A C 1
ATOM 722 O O . ASN A 1 93 ? -30.811 3.826 45.187 1.00 78.56 93 ASN A O 1
ATOM 726 N N . GLU A 1 94 ? -30.576 1.698 44.522 1.00 71.69 94 GLU A N 1
ATOM 727 C CA . GLU A 1 94 ? -31.403 1.132 45.601 1.00 71.69 94 GLU A CA 1
ATOM 728 C C . GLU A 1 94 ? -30.803 1.423 46.983 1.00 71.69 94 GLU A C 1
ATOM 730 O O . GLU A 1 94 ? -31.536 1.700 47.930 1.00 71.69 94 GLU A O 1
ATOM 735 N N . ASN A 1 95 ? -29.472 1.490 47.077 1.00 65.69 95 ASN A N 1
ATOM 736 C CA . ASN A 1 95 ? -28.740 1.884 48.285 1.00 65.69 95 ASN A CA 1
ATOM 737 C C . ASN A 1 95 ? -29.041 3.308 48.786 1.00 65.69 95 ASN A C 1
ATOM 739 O O . ASN A 1 95 ? -28.838 3.594 49.966 1.00 65.69 95 ASN A O 1
ATOM 743 N N . LEU A 1 96 ? -29.495 4.206 47.904 1.00 64.50 96 LEU A N 1
ATOM 744 C CA . LEU A 1 96 ? -29.806 5.604 48.232 1.00 64.50 96 LEU A CA 1
ATOM 745 C C . LEU A 1 96 ? -31.169 5.762 48.921 1.00 64.50 96 LEU A C 1
ATOM 747 O O . LEU A 1 96 ? -31.473 6.827 49.459 1.00 64.50 96 LEU A O 1
ATOM 751 N N . VAL A 1 97 ? -31.998 4.717 48.912 1.00 64.75 97 VAL A N 1
ATOM 752 C CA . VAL A 1 97 ? -33.239 4.655 49.687 1.00 64.75 97 VAL A CA 1
ATOM 753 C C . VAL A 1 97 ? -32.872 4.223 51.112 1.00 64.75 97 VAL A C 1
ATOM 755 O O . VAL A 1 97 ? -31.984 3.391 51.275 1.00 64.75 97 VAL A O 1
ATOM 758 N N . ASN A 1 98 ? -33.508 4.797 52.145 1.00 63.22 98 ASN A N 1
ATOM 759 C CA . ASN A 1 98 ? -33.251 4.521 53.574 1.00 63.22 98 ASN A CA 1
ATOM 760 C C . ASN A 1 98 ? -33.520 3.045 53.953 1.00 63.22 98 ASN A C 1
ATOM 762 O O . ASN A 1 98 ? -34.514 2.720 54.601 1.00 63.22 98 ASN A O 1
ATOM 766 N N . LEU A 1 99 ? -32.638 2.156 53.515 1.00 66.12 99 LEU A N 1
ATOM 767 C CA . LEU A 1 99 ? -32.594 0.733 53.807 1.00 66.12 99 LEU A CA 1
ATOM 768 C C . LEU A 1 99 ? -31.771 0.499 55.078 1.00 66.12 99 LEU A C 1
ATOM 770 O O . LEU A 1 99 ? -30.936 1.318 55.465 1.00 66.12 99 LEU A O 1
ATOM 774 N N . ASP A 1 100 ? -31.991 -0.644 55.724 1.00 77.19 100 ASP A N 1
ATOM 775 C CA . ASP A 1 100 ? -31.141 -1.085 56.827 1.00 77.19 100 ASP A CA 1
ATOM 776 C C . ASP A 1 100 ? -29.672 -1.228 56.372 1.00 77.19 100 ASP A C 1
ATOM 778 O O . ASP A 1 100 ? -29.392 -1.608 55.230 1.00 77.19 100 ASP A O 1
ATOM 782 N N . LYS A 1 101 ? -28.714 -0.948 57.267 1.00 74.88 101 LYS A N 1
ATOM 783 C CA . LYS A 1 101 ? -27.271 -0.939 56.947 1.00 74.88 101 LYS A CA 1
ATOM 784 C C . LYS A 1 101 ? -26.783 -2.271 56.372 1.00 74.88 101 LYS A C 1
ATOM 786 O O . LYS A 1 101 ? -25.887 -2.278 55.529 1.00 74.88 101 LYS A O 1
ATOM 791 N N . ALA A 1 102 ? -27.358 -3.389 56.818 1.00 79.19 102 ALA A N 1
ATOM 792 C CA . ALA A 1 102 ? -27.022 -4.712 56.298 1.00 79.19 102 ALA A CA 1
ATOM 793 C C . ALA A 1 102 ? -27.483 -4.892 54.840 1.00 79.19 102 ALA A C 1
ATOM 795 O O . ALA A 1 102 ? -26.735 -5.416 54.015 1.00 79.19 102 ALA A O 1
ATOM 796 N N . ALA A 1 103 ? -28.678 -4.398 54.501 1.00 75.06 103 ALA A N 1
ATOM 797 C CA . ALA A 1 103 ? -29.215 -4.446 53.143 1.00 75.06 103 ALA A CA 1
ATOM 798 C C . ALA A 1 103 ? -28.432 -3.535 52.181 1.00 75.06 103 ALA A C 1
ATOM 800 O O . ALA A 1 103 ? -28.176 -3.934 51.045 1.00 75.06 103 ALA A O 1
ATOM 801 N N . GLN A 1 104 ? -27.985 -2.365 52.651 1.00 77.12 104 GLN A N 1
ATOM 802 C CA . GLN A 1 104 ? -27.100 -1.457 51.909 1.00 77.12 104 GLN A CA 1
ATOM 803 C C . GLN A 1 104 ? -25.750 -2.106 51.568 1.00 77.12 104 GLN A C 1
ATOM 805 O O . GLN A 1 104 ? -25.336 -2.134 50.408 1.00 77.12 104 GLN A O 1
ATOM 810 N N . LEU A 1 105 ? -25.085 -2.712 52.558 1.00 80.56 105 LEU A N 1
ATOM 811 C CA . LEU A 1 105 ? -23.817 -3.427 52.358 1.00 80.56 105 LEU A CA 1
ATOM 812 C C . LEU A 1 105 ? -23.941 -4.569 51.338 1.00 80.56 105 LEU A C 1
ATOM 814 O O . LEU A 1 105 ? -23.064 -4.729 50.488 1.00 80.56 105 LEU A O 1
ATOM 818 N N . GLN A 1 106 ? -25.043 -5.322 51.383 1.00 81.62 106 GLN A N 1
ATOM 819 C CA . GLN A 1 106 ? -25.308 -6.419 50.451 1.00 81.62 106 GLN A CA 1
ATOM 820 C C . GLN A 1 106 ? -25.461 -5.932 49.001 1.00 81.62 106 GLN A C 1
ATOM 822 O O . GLN A 1 106 ? -24.920 -6.541 48.079 1.00 81.62 106 GLN A O 1
ATOM 827 N N . SER A 1 107 ? -26.172 -4.825 48.789 1.00 79.50 107 SER A N 1
ATOM 828 C CA . SER A 1 107 ? -26.407 -4.266 47.450 1.00 79.50 107 SER A CA 1
ATOM 829 C C . SER A 1 107 ? -25.156 -3.582 46.878 1.00 79.50 107 SER A C 1
ATOM 831 O O . SER A 1 107 ? -24.886 -3.720 45.686 1.00 79.50 107 SER A O 1
ATOM 833 N N . ILE A 1 108 ? -24.308 -2.971 47.719 1.00 82.38 108 ILE A N 1
ATOM 834 C CA . ILE A 1 108 ? -22.966 -2.507 47.310 1.00 82.38 108 ILE A CA 1
ATOM 835 C C . ILE A 1 108 ? -22.098 -3.691 46.866 1.00 82.38 108 ILE A C 1
ATOM 837 O O . ILE A 1 108 ? -21.405 -3.604 45.852 1.00 82.38 108 ILE A O 1
ATOM 841 N N . PHE A 1 109 ? -22.133 -4.802 47.606 1.00 86.00 109 PHE A N 1
ATOM 842 C CA . PHE A 1 109 ? -21.360 -5.993 47.261 1.00 86.00 109 PHE A CA 1
ATOM 843 C C . PHE A 1 109 ? -21.798 -6.589 45.915 1.00 86.00 109 PHE A C 1
ATOM 845 O O . PHE A 1 109 ? -20.950 -6.885 45.078 1.00 86.00 109 PHE A O 1
ATOM 852 N N . GLN A 1 110 ? -23.108 -6.695 45.666 1.00 85.12 110 GLN A N 1
ATOM 853 C CA . GLN A 1 110 ? -23.634 -7.181 44.383 1.00 85.12 110 GLN A CA 1
ATOM 854 C C . GLN A 1 110 ? 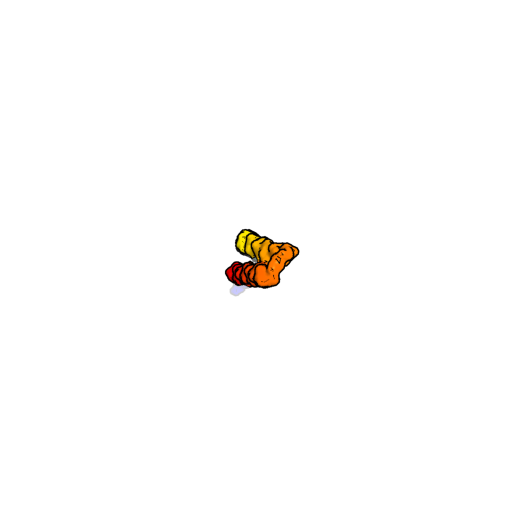-23.278 -6.257 43.215 1.00 85.12 110 GLN A C 1
ATOM 856 O O . GLN A 1 110 ? -22.834 -6.737 42.176 1.00 85.12 110 GLN A O 1
ATOM 861 N N . ALA A 1 111 ? -23.389 -4.937 43.391 1.00 84.62 111 ALA A N 1
ATOM 862 C CA . ALA A 1 111 ? -22.954 -3.988 42.370 1.00 84.62 111 ALA A CA 1
ATOM 863 C C . ALA A 1 111 ? -21.461 -4.138 42.046 1.00 84.62 111 ALA A C 1
ATOM 865 O O . ALA A 1 111 ? -21.078 -4.110 40.879 1.00 84.62 111 ALA A O 1
ATOM 866 N N . ARG A 1 112 ? -20.618 -4.336 43.068 1.00 87.06 112 ARG A N 1
ATOM 867 C CA . ARG A 1 112 ? -19.181 -4.560 42.883 1.00 87.06 112 ARG A CA 1
ATOM 868 C C 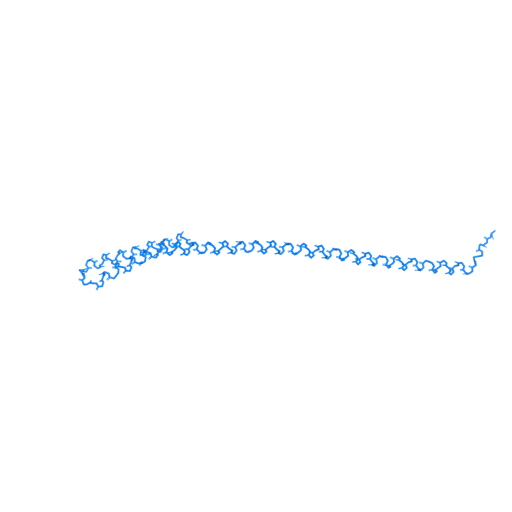. ARG A 1 112 ? -18.895 -5.858 42.124 1.00 87.06 112 ARG A C 1
ATOM 870 O O . ARG A 1 112 ? -18.098 -5.830 41.198 1.00 87.06 112 ARG A O 1
ATOM 877 N N . GLN A 1 113 ? -19.575 -6.948 42.474 1.00 88.81 113 GLN A N 1
ATOM 878 C CA . GLN A 1 113 ? -19.451 -8.233 41.781 1.00 88.81 113 GLN A CA 1
ATOM 879 C C . GLN A 1 113 ? -19.778 -8.092 40.286 1.00 88.81 113 GLN A C 1
ATOM 881 O O . GLN A 1 113 ? -18.999 -8.519 39.444 1.00 88.81 113 GLN A O 1
ATOM 886 N N . ILE A 1 114 ? -20.881 -7.414 39.950 1.00 85.75 114 ILE A N 1
ATOM 887 C CA . ILE A 1 114 ? -21.291 -7.192 38.555 1.00 85.75 114 ILE A CA 1
ATOM 888 C C . ILE A 1 114 ? -20.266 -6.334 37.799 1.00 85.75 114 ILE A C 1
ATOM 890 O O . ILE A 1 114 ? -19.996 -6.584 36.624 1.00 85.75 114 ILE A O 1
ATOM 894 N N . LEU A 1 115 ? -19.673 -5.329 38.453 1.00 86.69 115 LEU A N 1
ATOM 895 C CA . LEU A 1 115 ? -18.590 -4.537 37.864 1.00 86.69 115 LEU A CA 1
ATOM 896 C C . LEU A 1 115 ? -17.346 -5.392 37.596 1.00 86.69 115 LEU A C 1
ATOM 898 O O . LEU A 1 115 ? -16.780 -5.289 36.510 1.00 86.69 115 LEU A O 1
ATOM 902 N N . ASP A 1 116 ? -16.950 -6.246 38.542 1.00 88.25 116 ASP A N 1
ATOM 903 C CA . ASP A 1 116 ? -15.809 -7.156 38.388 1.00 88.25 116 ASP A CA 1
ATOM 904 C C . ASP A 1 116 ? -16.050 -8.158 37.239 1.00 88.25 116 ASP A C 1
ATOM 906 O O . ASP A 1 116 ? -15.181 -8.332 36.379 1.00 88.25 116 ASP A O 1
ATOM 910 N N . ASP A 1 117 ? -17.256 -8.728 37.149 1.00 85.94 117 ASP A N 1
ATOM 911 C CA . ASP A 1 117 ? -17.659 -9.637 36.067 1.00 85.94 117 ASP A CA 1
ATOM 912 C C . ASP A 1 117 ? -17.654 -8.926 34.700 1.00 85.94 117 ASP A C 1
ATOM 914 O O . ASP A 1 117 ? -17.165 -9.467 33.706 1.00 85.94 117 ASP A O 1
ATOM 918 N N . THR A 1 118 ? -18.122 -7.673 34.650 1.00 84.62 118 THR A N 1
ATOM 919 C CA . THR A 1 118 ? -18.095 -6.849 33.430 1.00 84.62 118 THR A CA 1
ATOM 920 C C . THR A 1 118 ? -16.660 -6.534 33.002 1.00 84.62 118 THR A C 1
ATOM 922 O O . THR A 1 118 ? -16.325 -6.649 31.826 1.00 84.62 118 THR A O 1
ATOM 925 N N . ILE A 1 119 ? -15.777 -6.169 33.936 1.00 83.88 119 ILE A N 1
ATOM 926 C CA . ILE A 1 119 ? -14.356 -5.916 33.644 1.00 83.88 119 ILE A CA 1
ATOM 927 C C . ILE A 1 119 ? -13.696 -7.178 33.078 1.00 83.88 119 ILE A C 1
ATOM 929 O O . ILE A 1 119 ? -12.916 -7.099 32.125 1.00 83.88 119 ILE A O 1
ATOM 933 N N . GLN A 1 120 ? -14.014 -8.345 33.639 1.00 85.06 120 GLN A N 1
ATOM 934 C CA . GLN A 1 120 ? -13.476 -9.616 33.172 1.00 85.06 120 GLN A CA 1
ATOM 935 C C . GLN A 1 120 ? -13.990 -9.990 31.776 1.00 85.06 120 GLN A C 1
ATOM 937 O O . GLN A 1 120 ? -13.207 -10.472 30.960 1.00 85.06 120 GLN A O 1
ATOM 942 N N . LEU A 1 121 ? -15.262 -9.718 31.477 1.00 82.12 121 LEU A N 1
ATOM 943 C CA . LEU A 1 121 ? -15.853 -9.900 30.152 1.00 82.12 121 LEU A CA 1
ATOM 944 C C . LEU A 1 121 ? -15.157 -9.030 29.095 1.00 82.12 121 LEU A C 1
ATOM 946 O O . LEU A 1 121 ? -14.703 -9.554 28.083 1.00 82.12 121 LEU A O 1
ATOM 950 N N . ILE A 1 122 ? -14.973 -7.734 29.370 1.00 82.00 122 ILE A N 1
ATOM 951 C CA . ILE A 1 122 ? -14.264 -6.807 28.469 1.00 82.00 122 ILE A CA 1
ATOM 952 C C . ILE A 1 122 ? -12.840 -7.297 28.197 1.00 82.00 122 ILE A C 1
ATOM 954 O O . ILE A 1 122 ? -12.392 -7.286 27.054 1.00 82.00 122 ILE A O 1
ATOM 958 N N . ARG A 1 123 ? -12.142 -7.778 29.233 1.00 79.44 123 ARG A N 1
ATOM 959 C CA . ARG A 1 123 ? -10.779 -8.313 29.104 1.00 79.44 123 ARG A CA 1
ATOM 960 C C . ARG A 1 123 ? -10.706 -9.607 28.288 1.00 79.44 123 ARG A C 1
ATOM 962 O O . ARG A 1 123 ? -9.641 -9.927 27.783 1.00 79.44 123 ARG A O 1
ATOM 969 N N . ASN A 1 124 ? -11.791 -10.372 28.210 1.00 77.31 124 ASN A N 1
ATOM 970 C CA . ASN A 1 124 ? -11.847 -11.594 27.406 1.00 77.31 124 ASN A CA 1
ATOM 971 C C . ASN A 1 124 ? -12.215 -11.311 25.937 1.00 77.31 124 ASN A C 1
ATOM 973 O O . ASN A 1 124 ? -11.958 -12.162 25.089 1.00 77.31 124 ASN A O 1
ATOM 977 N N . I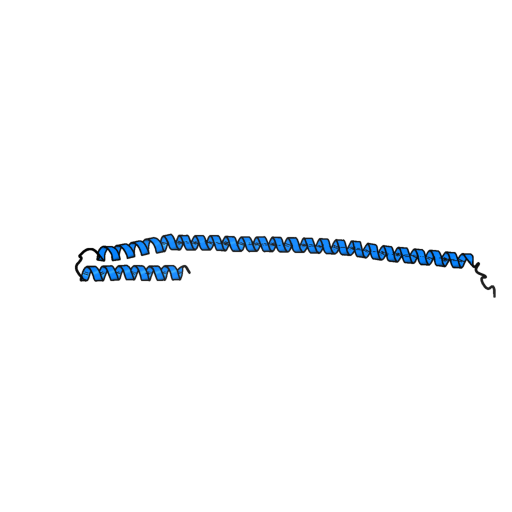LE A 1 125 ? -12.824 -10.152 25.653 1.00 73.00 125 ILE A N 1
ATOM 978 C CA . ILE A 1 125 ? -13.157 -9.676 24.300 1.00 73.00 125 ILE A CA 1
ATOM 979 C C . ILE A 1 125 ? -11.966 -8.922 23.668 1.00 73.00 125 ILE A C 1
ATOM 981 O O . ILE A 1 125 ? -11.807 -8.954 22.449 1.00 73.00 125 ILE A O 1
ATOM 985 N N . SER A 1 126 ? -11.134 -8.251 24.481 1.00 58.50 126 SER A N 1
ATOM 986 C CA . SER A 1 126 ? -9.899 -7.558 24.058 1.00 58.50 126 SER A CA 1
ATOM 987 C C . SER A 1 126 ? -8.700 -8.490 23.916 1.00 58.50 126 SER A C 1
ATOM 989 O O . SER A 1 126 ? -7.930 -8.311 22.949 1.00 58.50 126 SER A O 1
#

Sequence (126 aa):
MFLLQTSPSSVSTALLLGTLGMLVLVAGLILFIILHQRKVIRYQTTLQSMEQEQQKVLLNASVKLQEEERSRIAADLHDDAGPLLATARLYLNENLVNLDKAAQLQSIFQARQILDDTIQLIRNIS